Protein AF-K1ZR94-F1 (afdb_monomer_lite)

Sequence (152 aa):
MYFQIIKNIAANRSLQKTDLARLAAVSNATVTKWFKQADRSDFVNIETKSLFGLARGLGVDVSIFLSERRRLQPLQTSFLWDNLFPNMETFVKAVVQKRLPALARLVEVLGLRNASLVAGDV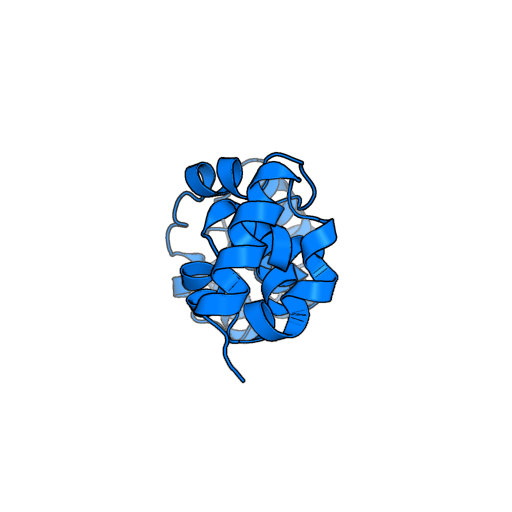IYKKFSDYKKFIKPVRRQQMEVLCQILYQP

Secondary structure (DSSP, 8-state):
-BHHHHHHHHHHTT--HHHHHHHHTS-HHHHHHHHHHHTT-SB----HHHHHHHHHHHTS-GGGGTSPPP--HHHHHHHSTT-SSSSHHHHHHHHHTT-HHHHHHHHHHH-HHHHHHHHTTHHHHTHHHHGGGS-HHHHHHHHHHHHHH---

Foldseek 3Di:
DQCVVVVLLCVVVVHDLVLLCVLLVHDSVVSVVQVVVCVVPSDDDDDPSSLVSNCVSSVHDSVVNVDDDDPCVVVCCLQCVPVPDVDPSSLLVCLQVVPLLSLQSLCQRPNQVVSCVRNNCSNLVCCVPNLVNHDPVSSVVNVVVSCVVDDD

Structure (mmCIF, N/CA/C/O backbone):
data_AF-K1ZR94-F1
#
_entry.id   AF-K1ZR94-F1
#
loop_
_atom_site.group_PDB
_atom_site.id
_atom_site.type_symbol
_atom_site.label_atom_id
_atom_site.label_alt_id
_atom_site.label_comp_id
_atom_site.label_asym_id
_atom_site.label_entity_id
_atom_site.label_seq_id
_atom_site.pdbx_PDB_ins_code
_atom_site.Cartn_x
_atom_site.Cartn_y
_atom_site.Cartn_z
_atom_site.occupancy
_atom_site.B_iso_or_equiv
_atom_site.auth_seq_id
_atom_site.auth_comp_id
_atom_site.auth_asym_id
_atom_site.auth_atom_id
_atom_site.pdbx_PDB_model_num
ATOM 1 N N . MET A 1 1 ? -1.590 -3.694 20.589 1.00 85.56 1 MET A N 1
ATOM 2 C CA . MET A 1 1 ? -2.101 -3.999 19.236 1.00 85.56 1 MET A CA 1
ATOM 3 C C . MET A 1 1 ? -1.437 -3.064 18.231 1.00 85.56 1 MET A C 1
ATOM 5 O O . MET A 1 1 ? -1.302 -1.890 18.562 1.00 85.56 1 MET A O 1
ATOM 9 N N . TYR A 1 2 ? -1.044 -3.544 17.045 1.00 84.75 2 TYR A N 1
ATOM 10 C CA . TYR A 1 2 ? -0.429 -2.712 15.997 1.00 84.75 2 TYR A CA 1
ATOM 11 C C . TYR A 1 2 ? -1.482 -1.843 15.299 1.00 84.75 2 TYR A C 1
ATOM 13 O O . TYR A 1 2 ? -2.243 -2.301 14.441 1.00 84.75 2 TYR A O 1
ATOM 21 N N . PHE A 1 3 ? -1.559 -0.573 15.695 1.00 87.50 3 PHE A N 1
ATOM 22 C CA . PHE A 1 3 ? -2.649 0.321 15.306 1.00 87.50 3 PHE A CA 1
ATOM 23 C C . PHE A 1 3 ? -2.539 0.816 13.863 1.00 87.50 3 PHE A C 1
ATOM 25 O O . PHE A 1 3 ? -3.556 1.141 13.242 1.00 87.50 3 PHE A O 1
ATOM 32 N N . GLN A 1 4 ? -1.339 0.809 13.277 1.00 86.19 4 GLN A N 1
ATOM 33 C CA . GLN A 1 4 ? -1.169 1.189 11.878 1.00 86.19 4 GLN A CA 1
ATOM 34 C C . GLN A 1 4 ? -1.955 0.286 10.913 1.00 86.19 4 GLN A C 1
ATOM 36 O O . GLN A 1 4 ? -2.414 0.759 9.876 1.00 86.19 4 GLN A O 1
ATOM 41 N N . ILE A 1 5 ? -2.203 -0.980 11.263 1.00 87.69 5 ILE A N 1
ATOM 42 C CA . ILE A 1 5 ? -3.036 -1.877 10.446 1.00 87.69 5 ILE A CA 1
ATOM 43 C C . ILE A 1 5 ? -4.467 -1.339 10.341 1.00 87.69 5 ILE A C 1
ATOM 45 O O . ILE A 1 5 ? -5.022 -1.270 9.244 1.00 87.69 5 ILE A O 1
ATOM 49 N N . ILE A 1 6 ? -5.036 -0.870 11.454 1.00 90.06 6 ILE A N 1
ATOM 50 C CA . ILE A 1 6 ? -6.360 -0.239 11.461 1.00 90.06 6 ILE A CA 1
ATOM 51 C C . ILE A 1 6 ? -6.342 1.047 10.637 1.00 90.06 6 ILE A C 1
ATOM 53 O O . ILE A 1 6 ? -7.232 1.239 9.811 1.00 90.06 6 ILE A O 1
ATOM 57 N N . LYS A 1 7 ? -5.320 1.900 10.804 1.00 88.88 7 LYS A N 1
ATOM 58 C CA . LYS A 1 7 ? -5.164 3.129 10.003 1.00 88.88 7 LYS A CA 1
ATOM 59 C C . LYS A 1 7 ? -5.165 2.820 8.501 1.00 88.88 7 LYS A C 1
ATOM 61 O O . LYS A 1 7 ? -5.860 3.488 7.738 1.00 88.88 7 LYS A O 1
ATOM 66 N N . ASN A 1 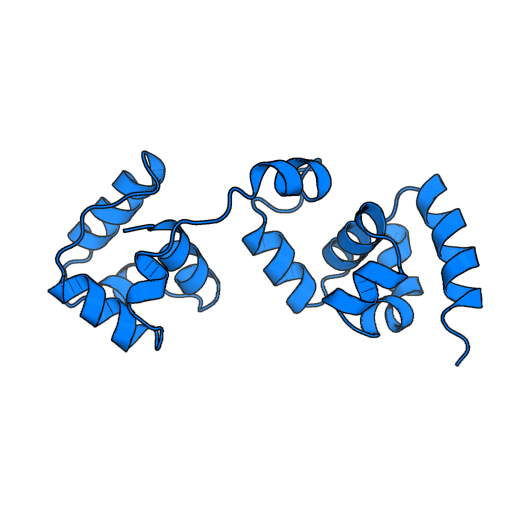8 ? -4.446 1.778 8.089 1.00 86.00 8 ASN A N 1
ATOM 67 C CA . ASN A 1 8 ? -4.345 1.362 6.692 1.00 86.00 8 ASN A CA 1
ATOM 68 C C . ASN A 1 8 ? -5.676 0.828 6.148 1.00 86.00 8 ASN A C 1
ATOM 70 O O . ASN A 1 8 ? -6.101 1.224 5.063 1.00 86.00 8 ASN A O 1
ATOM 74 N N . ILE A 1 9 ? -6.363 -0.038 6.901 1.00 88.50 9 ILE A N 1
ATOM 75 C CA . ILE A 1 9 ? -7.679 -0.559 6.504 1.00 88.50 9 ILE A CA 1
ATOM 76 C C . ILE A 1 9 ? -8.693 0.586 6.407 1.00 88.50 9 ILE A C 1
ATOM 78 O O . ILE A 1 9 ? -9.412 0.680 5.412 1.00 88.50 9 ILE A O 1
ATOM 82 N N . ALA A 1 10 ? -8.709 1.486 7.394 1.00 89.38 10 ALA A N 1
ATOM 83 C CA . ALA A 1 10 ? -9.594 2.642 7.412 1.00 89.38 10 ALA A CA 1
ATOM 84 C C . ALA A 1 10 ? -9.360 3.555 6.201 1.00 89.38 10 ALA A C 1
ATOM 86 O O . ALA A 1 10 ? -10.307 3.880 5.491 1.00 89.38 10 ALA A O 1
ATOM 87 N N . ALA A 1 11 ? -8.104 3.887 5.887 1.00 85.81 11 ALA A N 1
ATOM 88 C CA . ALA A 1 11 ? -7.759 4.695 4.716 1.00 85.81 11 ALA A CA 1
ATOM 89 C C . ALA A 1 11 ? -8.085 4.000 3.380 1.00 85.81 11 ALA A C 1
ATOM 91 O O . ALA A 1 11 ? -8.387 4.658 2.379 1.00 85.81 11 ALA A O 1
ATOM 92 N N . ASN A 1 12 ? -8.019 2.669 3.325 1.00 84.19 12 ASN A N 1
ATOM 93 C CA . ASN A 1 12 ? -8.380 1.904 2.131 1.00 84.19 12 ASN A CA 1
ATOM 94 C C . ASN A 1 12 ? -9.888 1.837 1.906 1.00 84.19 12 ASN A C 1
ATOM 96 O O . ASN A 1 12 ? -10.318 1.861 0.757 1.00 84.19 12 ASN A O 1
ATOM 100 N N . ARG A 1 13 ? -10.670 1.803 2.985 1.00 87.69 13 ARG A N 1
ATOM 101 C CA . ARG A 1 13 ? -12.136 1.727 2.952 1.00 87.69 13 ARG A CA 1
ATOM 102 C C . ARG A 1 13 ? -12.827 3.076 3.170 1.00 87.69 13 ARG A C 1
ATOM 104 O O . ARG A 1 13 ? -14.036 3.106 3.349 1.00 87.69 13 ARG A O 1
ATOM 111 N N . SER A 1 14 ? -12.067 4.173 3.169 1.00 88.56 14 SER A N 1
ATOM 112 C CA . SER A 1 14 ? -12.559 5.535 3.426 1.00 88.56 14 SER A CA 1
ATOM 113 C C . SER A 1 14 ? -13.356 5.666 4.735 1.00 88.56 14 SER A C 1
ATOM 115 O O . SER A 1 14 ? -14.303 6.444 4.810 1.00 88.56 14 SER A O 1
ATOM 117 N N . LEU A 1 15 ? -12.976 4.907 5.768 1.00 92.94 15 LEU A N 1
ATOM 118 C CA . LEU A 1 15 ? -13.642 4.919 7.070 1.00 92.94 15 LEU A CA 1
ATOM 119 C C . LEU A 1 15 ? -13.192 6.121 7.895 1.00 92.94 15 LEU A C 1
ATOM 121 O O . LEU A 1 15 ? -11.994 6.398 8.020 1.00 92.94 15 LEU A O 1
ATOM 125 N N . GLN A 1 16 ? -14.154 6.793 8.517 1.00 94.31 16 GLN A N 1
ATOM 126 C CA . GLN A 1 16 ? -13.892 7.858 9.472 1.00 94.31 16 GLN A CA 1
ATOM 127 C C . GLN A 1 16 ? -13.714 7.304 10.892 1.00 94.31 16 GLN A C 1
ATOM 129 O O . GLN A 1 16 ? -14.051 6.162 11.209 1.00 94.31 16 GLN A O 1
ATOM 134 N N . LYS A 1 17 ? -13.200 8.143 11.800 1.00 94.25 17 LYS A N 1
ATOM 135 C CA . LYS A 1 17 ? -13.069 7.793 13.229 1.00 94.25 17 LYS A CA 1
ATOM 136 C C . LYS A 1 17 ? -14.418 7.432 13.859 1.00 94.25 17 LYS A C 1
ATOM 138 O O . LYS A 1 17 ? -14.456 6.593 14.752 1.00 94.25 17 LYS A O 1
ATOM 143 N N . THR A 1 18 ? -15.496 8.043 13.372 1.00 95.75 18 THR A N 1
ATOM 144 C CA . THR A 1 18 ? -16.877 7.760 13.776 1.00 95.75 18 THR A CA 1
ATOM 145 C C . THR A 1 18 ? -17.313 6.350 13.410 1.00 95.75 18 THR A C 1
ATOM 147 O O . THR A 1 18 ? -17.929 5.672 14.228 1.00 95.75 18 THR A O 1
ATOM 150 N N . ASP A 1 19 ? -16.932 5.868 12.230 1.00 95.88 19 ASP A N 1
ATOM 151 C CA . ASP A 1 19 ? -17.215 4.498 11.808 1.00 95.88 19 ASP A CA 1
ATOM 152 C C . ASP A 1 19 ? -16.449 3.504 12.679 1.00 95.88 19 ASP A C 1
ATOM 154 O O . ASP A 1 19 ? -17.036 2.571 13.220 1.00 95.88 19 ASP A O 1
ATOM 158 N N . LEU A 1 20 ? -15.157 3.754 12.916 1.00 95.50 20 LEU A N 1
ATOM 159 C CA . LEU A 1 20 ? -14.340 2.916 13.798 1.00 95.50 20 LEU A CA 1
ATOM 160 C C . LEU A 1 20 ? -14.890 2.866 15.231 1.00 95.50 20 LEU A C 1
ATOM 162 O O . LEU A 1 20 ? -14.854 1.809 15.857 1.00 95.50 20 LEU A O 1
ATOM 166 N N . ALA A 1 21 ? -15.423 3.981 15.737 1.00 96.44 21 ALA A N 1
ATOM 167 C CA . ALA A 1 21 ? -16.042 4.047 17.058 1.00 96.44 21 ALA A CA 1
ATOM 168 C C . ALA A 1 21 ? -17.300 3.173 17.136 1.00 96.44 21 ALA A C 1
ATOM 170 O O . ALA A 1 21 ? -17.451 2.401 18.084 1.00 96.44 21 ALA A O 1
ATOM 171 N N . ARG A 1 22 ? -18.154 3.224 16.102 1.00 96.62 22 ARG A N 1
ATOM 172 C CA . ARG A 1 22 ? -19.328 2.345 15.984 1.00 96.62 22 ARG A CA 1
ATOM 173 C C . ARG A 1 22 ? -18.922 0.872 15.918 1.00 96.62 22 ARG A C 1
ATOM 175 O O . ARG A 1 22 ? -19.495 0.068 16.642 1.00 96.62 22 ARG A O 1
ATOM 182 N N . LEU A 1 23 ? -17.916 0.525 15.109 1.00 95.81 23 LEU A N 1
ATOM 183 C CA . LEU A 1 23 ? -17.440 -0.859 14.967 1.00 95.81 23 LEU A CA 1
ATOM 184 C C . LEU A 1 23 ? -16.860 -1.421 16.274 1.00 95.81 23 LEU A C 1
ATOM 186 O O . LEU A 1 23 ? -17.125 -2.565 16.631 1.00 95.81 23 LEU A O 1
ATOM 190 N N . ALA A 1 24 ? -16.089 -0.615 17.005 1.00 95.00 24 ALA A N 1
ATOM 191 C CA . ALA A 1 24 ? -15.529 -0.991 18.303 1.00 95.00 24 ALA A CA 1
ATOM 192 C C . ALA A 1 24 ? -16.545 -0.928 19.461 1.00 95.00 24 ALA A C 1
ATOM 194 O O . ALA A 1 24 ? -16.215 -1.371 20.558 1.00 95.00 24 ALA A O 1
ATOM 195 N N . ALA A 1 25 ? -17.744 -0.374 19.242 1.00 95.75 25 ALA A N 1
ATOM 196 C CA . ALA A 1 25 ? -18.714 -0.042 20.287 1.00 95.75 25 ALA A CA 1
ATOM 197 C C . ALA A 1 25 ? -18.120 0.844 21.407 1.00 95.75 25 ALA A C 1
ATOM 199 O O . ALA A 1 25 ? -18.324 0.598 22.595 1.00 95.75 25 ALA A O 1
ATOM 200 N N . VAL A 1 26 ? -17.375 1.885 21.020 1.00 96.38 26 VAL A N 1
ATOM 201 C CA . VAL A 1 26 ? -16.744 2.858 21.932 1.00 96.38 26 VAL A CA 1
ATOM 202 C C . VAL A 1 26 ? -17.059 4.297 21.524 1.00 96.38 26 VAL A C 1
ATOM 204 O O . VAL A 1 26 ? -17.620 4.561 20.464 1.00 96.38 26 VAL A O 1
ATOM 207 N N . SER A 1 27 ? -16.653 5.260 22.353 1.00 96.38 27 SER A N 1
ATOM 208 C CA . SER A 1 27 ? -16.785 6.681 22.027 1.00 96.38 27 SER A CA 1
ATOM 209 C C . SER A 1 27 ? -15.785 7.148 20.951 1.00 96.38 27 SER A C 1
ATOM 211 O O . SER A 1 27 ? -14.661 6.648 20.848 1.00 96.38 27 SER A O 1
ATOM 213 N N . ASN A 1 28 ? -16.141 8.204 20.211 1.00 95.56 28 ASN A N 1
ATOM 214 C CA . ASN A 1 28 ? -15.227 8.892 19.283 1.00 95.56 28 ASN A CA 1
ATOM 215 C C . ASN A 1 28 ? -13.968 9.438 19.973 1.00 95.56 28 ASN A C 1
ATOM 217 O O . ASN A 1 28 ? -12.890 9.494 19.368 1.00 95.56 28 ASN A O 1
ATOM 221 N N . ALA A 1 29 ? -14.095 9.847 21.239 1.00 95.75 29 ALA A N 1
ATOM 222 C CA . ALA A 1 29 ? -12.976 10.323 22.042 1.00 95.75 29 ALA A CA 1
ATOM 223 C C . ALA A 1 29 ? -11.970 9.192 22.304 1.00 95.75 29 ALA A C 1
ATOM 225 O O . ALA A 1 29 ? -10.764 9.401 22.159 1.00 95.75 29 ALA A O 1
ATOM 226 N N . THR A 1 30 ? -12.462 7.981 22.587 1.00 95.56 30 THR A N 1
ATOM 227 C CA . THR A 1 30 ? -11.642 6.775 22.758 1.00 95.56 30 THR A CA 1
ATOM 228 C C . THR A 1 30 ? -10.845 6.470 21.491 1.00 95.56 30 THR A C 1
ATOM 230 O O . THR A 1 30 ? -9.623 6.341 21.552 1.00 95.56 30 THR A O 1
ATOM 233 N N . VAL A 1 31 ? -11.497 6.458 20.323 1.00 95.12 31 VAL A N 1
ATOM 234 C CA . VAL A 1 31 ? -10.800 6.249 19.042 1.00 95.12 31 VAL A CA 1
ATOM 235 C C . VAL A 1 31 ? -9.774 7.350 18.788 1.00 95.12 31 VAL A C 1
ATOM 237 O O . VAL A 1 31 ? -8.642 7.075 18.402 1.00 95.12 31 VAL A O 1
ATOM 240 N N . THR A 1 32 ? -10.117 8.610 19.051 1.00 94.75 32 THR A N 1
ATOM 241 C CA . THR A 1 32 ? -9.174 9.725 18.884 1.00 94.75 32 THR A CA 1
ATOM 242 C C . THR A 1 32 ? -7.950 9.579 19.788 1.00 94.75 32 THR A C 1
ATOM 244 O O . THR A 1 32 ? -6.832 9.852 19.345 1.00 94.75 32 THR A O 1
ATOM 247 N N . LYS A 1 33 ? -8.135 9.104 21.026 1.00 94.81 33 LYS A N 1
ATOM 248 C CA . LYS A 1 33 ? -7.040 8.772 21.944 1.00 94.81 33 LYS A CA 1
ATOM 249 C C . LYS A 1 33 ? -6.155 7.664 21.371 1.00 94.81 33 LYS A C 1
ATOM 251 O O . LYS A 1 33 ? -4.938 7.820 21.395 1.00 94.81 33 LYS A O 1
ATOM 256 N N . TRP A 1 34 ? -6.739 6.607 20.803 1.00 94.62 34 TRP A N 1
ATOM 257 C CA . TRP A 1 34 ? -5.972 5.543 20.146 1.00 94.62 34 TRP A CA 1
ATOM 258 C C . TRP A 1 34 ? -5.125 6.067 18.987 1.00 94.62 34 TRP A C 1
ATOM 260 O O . TRP A 1 34 ? -3.945 5.746 18.918 1.00 94.62 34 TRP A O 1
ATOM 270 N N . PHE A 1 35 ? -5.675 6.932 18.128 1.00 92.50 35 PHE A N 1
ATOM 271 C CA . PHE A 1 35 ? -4.908 7.554 17.039 1.00 92.50 35 PHE A CA 1
ATOM 272 C C . PHE A 1 35 ? -3.738 8.395 17.567 1.00 92.50 35 PHE A C 1
ATOM 274 O O . PHE A 1 35 ? -2.619 8.224 17.098 1.00 92.50 35 PHE A O 1
ATOM 281 N N . LYS A 1 36 ? -3.970 9.234 18.585 1.00 91.38 36 LYS A N 1
ATOM 282 C CA . LYS A 1 36 ? -2.905 10.041 19.207 1.00 91.38 36 LYS A CA 1
ATOM 283 C C . LYS A 1 36 ? -1.816 9.177 19.849 1.00 91.38 36 LYS A C 1
ATOM 285 O O . LYS A 1 36 ? -0.645 9.536 19.804 1.00 91.38 36 LYS A O 1
ATOM 290 N N . GLN A 1 37 ? -2.190 8.054 20.463 1.00 92.31 37 GLN A N 1
ATOM 291 C CA . GLN A 1 37 ? -1.228 7.099 21.012 1.00 92.31 37 GLN A CA 1
ATOM 292 C C . GLN A 1 37 ? -0.442 6.407 19.893 1.00 92.31 37 GLN A C 1
ATOM 294 O O . GLN A 1 37 ? 0.777 6.312 19.992 1.00 92.31 37 GLN A O 1
ATOM 299 N N . ALA A 1 38 ? -1.126 6.017 18.813 1.00 88.69 38 ALA A N 1
ATOM 300 C CA . ALA A 1 38 ? -0.537 5.401 17.628 1.00 88.69 38 ALA A CA 1
ATOM 301 C C . ALA A 1 38 ? 0.489 6.297 16.921 1.00 88.69 38 ALA A C 1
ATOM 303 O O . ALA A 1 38 ? 1.393 5.795 16.263 1.00 88.69 38 ALA A O 1
ATOM 304 N N . ASP A 1 39 ? 0.338 7.620 17.020 1.00 86.06 39 ASP A N 1
ATOM 305 C CA . ASP A 1 39 ? 1.299 8.579 16.462 1.00 86.06 39 ASP A CA 1
ATOM 306 C C . ASP A 1 39 ? 2.606 8.633 17.275 1.00 86.06 39 ASP A C 1
ATOM 308 O O . ASP A 1 39 ? 3.636 9.051 16.755 1.00 86.06 39 ASP A O 1
ATOM 312 N N . ARG A 1 40 ? 2.582 8.193 18.542 1.00 85.69 40 ARG A N 1
ATOM 313 C CA . ARG A 1 40 ? 3.760 8.131 19.428 1.00 85.69 40 ARG A CA 1
ATOM 314 C C . ARG A 1 40 ? 4.403 6.746 19.461 1.00 85.69 40 ARG A C 1
ATOM 316 O O . ARG A 1 40 ? 5.613 6.633 19.607 1.00 85.69 40 ARG A O 1
ATOM 323 N N . SER A 1 41 ? 3.591 5.699 19.380 1.00 83.44 41 SER A N 1
ATOM 324 C CA . SER A 1 41 ? 4.013 4.300 19.380 1.00 83.44 41 SER A CA 1
ATOM 325 C C . SER A 1 41 ? 3.010 3.487 18.577 1.00 83.44 41 SER A C 1
ATOM 327 O O . SER A 1 41 ? 1.812 3.608 18.813 1.00 83.44 41 SER A O 1
ATOM 329 N N . ASP A 1 42 ? 3.471 2.622 17.671 1.00 79.56 42 ASP A N 1
ATOM 330 C CA . ASP A 1 42 ? 2.573 1.780 16.859 1.00 79.56 42 ASP A CA 1
ATOM 331 C C . ASP A 1 42 ? 1.748 0.803 17.726 1.00 79.56 42 ASP A C 1
ATOM 333 O O . ASP A 1 42 ? 0.697 0.310 17.311 1.00 79.56 42 ASP A O 1
ATOM 337 N N . PHE A 1 43 ? 2.180 0.553 18.967 1.00 85.00 43 PHE A N 1
ATOM 338 C CA . PHE A 1 43 ? 1.451 -0.290 19.901 1.00 85.00 43 PHE A CA 1
ATOM 339 C C . PHE A 1 43 ? 0.477 0.522 20.764 1.00 85.00 43 PHE A C 1
ATOM 341 O O . PHE A 1 43 ? 0.864 1.275 21.660 1.00 85.00 43 PHE A O 1
ATOM 348 N N . VAL A 1 44 ? -0.818 0.301 20.537 1.00 91.19 44 VAL A N 1
ATOM 349 C CA . VAL A 1 44 ? -1.902 0.887 21.336 1.00 91.19 44 VAL A CA 1
ATOM 350 C C . VAL A 1 44 ? -2.519 -0.183 22.230 1.00 91.19 44 VAL A C 1
ATOM 352 O O . VAL A 1 44 ? -2.739 -1.320 21.795 1.00 91.19 44 VAL A O 1
ATOM 355 N N . ASN A 1 45 ? -2.796 0.188 23.482 1.00 90.31 45 ASN A N 1
ATOM 356 C CA . ASN A 1 45 ? -3.545 -0.655 24.406 1.00 90.31 45 ASN A CA 1
ATOM 357 C C . ASN A 1 45 ? -5.050 -0.471 24.153 1.00 90.31 45 ASN A C 1
ATOM 359 O O . ASN A 1 45 ? -5.568 0.644 24.245 1.00 90.31 45 ASN A O 1
ATOM 363 N N . ILE A 1 46 ? -5.727 -1.556 23.787 1.00 92.56 46 ILE A N 1
ATOM 364 C CA . ILE A 1 46 ? -7.148 -1.590 23.435 1.00 92.56 46 ILE A CA 1
ATOM 365 C C . ILE A 1 46 ? -7.764 -2.788 24.144 1.00 92.56 46 ILE A C 1
ATOM 367 O O . ILE A 1 46 ? -7.181 -3.870 24.149 1.00 92.56 46 ILE A O 1
ATOM 371 N N . GLU A 1 47 ? -8.950 -2.597 24.716 1.00 93.88 47 GLU A N 1
ATOM 372 C CA . GLU A 1 47 ? -9.696 -3.681 25.347 1.00 93.88 47 GLU A CA 1
ATOM 373 C C . GLU A 1 47 ? -10.032 -4.787 24.344 1.00 93.88 47 GLU A C 1
ATOM 375 O O . GLU A 1 47 ? -10.481 -4.525 23.224 1.00 93.88 47 GLU A O 1
ATOM 380 N N . THR A 1 48 ? -9.910 -6.038 24.781 1.00 93.88 48 THR A N 1
ATOM 381 C CA . THR A 1 48 ? -10.182 -7.227 23.964 1.00 93.88 48 THR A CA 1
ATOM 382 C C . THR A 1 48 ? -11.566 -7.183 23.307 1.00 93.88 48 THR A C 1
ATOM 384 O O . THR A 1 48 ? -11.702 -7.497 22.127 1.00 93.88 48 THR A O 1
ATOM 387 N N . LYS A 1 49 ? -12.596 -6.708 24.022 1.00 95.69 49 LYS A N 1
ATOM 388 C CA . LYS A 1 49 ? -13.957 -6.547 23.479 1.00 95.69 49 LYS A CA 1
ATOM 389 C C . LYS A 1 49 ? -14.000 -5.586 22.284 1.00 95.69 49 LYS A C 1
ATOM 391 O O . LYS A 1 49 ? -14.609 -5.906 21.265 1.00 95.69 49 LYS A O 1
ATOM 396 N N . SER A 1 50 ? -13.330 -4.437 22.395 1.00 95.25 50 SER A N 1
ATOM 397 C CA . SER A 1 50 ? -13.241 -3.446 21.314 1.00 95.25 50 SER A CA 1
ATOM 398 C C . SER A 1 50 ? -12.482 -4.005 20.111 1.00 95.25 50 SER A C 1
ATOM 400 O O . SER A 1 50 ? -12.867 -3.772 18.966 1.00 95.25 50 SER A O 1
ATOM 402 N N . LEU A 1 51 ? -11.427 -4.783 20.369 1.00 94.31 51 LEU A N 1
ATOM 403 C CA . LEU A 1 51 ? -10.630 -5.439 19.337 1.00 94.31 51 LEU A CA 1
ATOM 404 C C . LEU A 1 51 ? -11.456 -6.444 18.521 1.00 94.31 51 LEU A C 1
ATOM 406 O O . LEU A 1 51 ? -11.421 -6.408 17.292 1.00 94.31 51 LEU A O 1
ATOM 410 N N . PHE A 1 52 ? -12.242 -7.295 19.188 1.00 95.44 52 PHE A N 1
ATOM 411 C CA . PHE A 1 52 ? -13.168 -8.210 18.514 1.00 95.44 52 PHE A CA 1
ATOM 412 C C . PHE A 1 52 ? -14.255 -7.465 17.731 1.00 95.44 52 PHE A C 1
ATOM 414 O O . PHE A 1 52 ? -14.597 -7.881 16.623 1.00 95.44 52 PHE A O 1
ATOM 421 N N . GLY A 1 53 ? -14.768 -6.353 18.271 1.00 95.50 53 GLY A N 1
ATOM 422 C CA . GLY A 1 53 ? -15.706 -5.477 17.563 1.00 95.50 53 GLY A CA 1
ATOM 423 C C . GLY A 1 53 ? -15.118 -4.948 16.253 1.00 95.50 53 GLY A C 1
ATOM 424 O O . GLY A 1 53 ? -15.725 -5.093 15.192 1.00 95.50 53 GLY A O 1
ATOM 425 N N . LEU A 1 54 ? -13.884 -4.436 16.301 1.00 95.12 54 LEU A N 1
ATOM 426 C CA . LEU A 1 54 ? -13.152 -3.975 15.119 1.00 95.12 54 LEU A CA 1
ATOM 427 C C . LEU A 1 54 ? -12.884 -5.103 14.124 1.00 95.12 54 LEU A C 1
ATOM 429 O O . LEU A 1 54 ? -13.112 -4.909 12.936 1.00 95.12 54 LEU A O 1
ATOM 433 N N . ALA A 1 55 ? -12.436 -6.273 14.586 1.00 95.06 55 ALA A N 1
ATOM 434 C CA . ALA A 1 55 ? -12.162 -7.429 13.729 1.00 95.06 55 ALA A CA 1
ATOM 435 C C . ALA A 1 55 ? -13.408 -7.836 12.936 1.00 95.06 55 ALA A C 1
ATOM 437 O O . ALA A 1 55 ? -13.391 -7.875 11.704 1.00 95.06 55 ALA A O 1
ATOM 438 N N . ARG A 1 56 ? -14.526 -8.022 13.646 1.00 95.31 56 ARG A N 1
ATOM 439 C CA . ARG A 1 56 ? -15.820 -8.360 13.051 1.00 95.31 56 ARG A CA 1
ATOM 440 C C . ARG A 1 56 ? -16.299 -7.270 12.096 1.00 95.31 56 ARG A C 1
ATOM 442 O O . ARG A 1 56 ? -16.672 -7.570 10.969 1.00 95.31 56 ARG A O 1
ATOM 449 N N . GLY A 1 57 ? -16.250 -6.012 12.529 1.00 93.44 57 GLY A N 1
ATOM 450 C CA . GLY A 1 57 ? -16.685 -4.861 11.742 1.00 93.44 57 GLY A CA 1
ATOM 451 C C . GLY A 1 57 ? -15.871 -4.636 10.469 1.00 93.44 57 GLY A C 1
ATOM 452 O O . GLY A 1 57 ? -16.396 -4.203 9.446 1.00 93.44 57 GLY A O 1
ATOM 453 N N . LEU A 1 58 ? -14.580 -4.954 10.518 1.00 93.25 58 LEU A N 1
ATOM 454 C CA . LEU A 1 58 ? -13.676 -4.859 9.382 1.00 93.25 58 LEU A CA 1
ATOM 455 C C . LEU A 1 58 ? -13.621 -6.164 8.571 1.00 93.25 58 LEU A C 1
ATOM 457 O O . LEU A 1 58 ? -12.991 -6.175 7.514 1.00 93.25 58 LEU A O 1
ATOM 461 N N . GLY A 1 59 ? -14.291 -7.238 8.992 1.00 94.00 59 GLY A N 1
ATOM 462 C CA . GLY A 1 59 ? -14.252 -8.527 8.299 1.00 94.00 59 GLY A CA 1
ATOM 463 C C . GLY A 1 59 ? -12.830 -9.075 8.167 1.00 94.00 59 GLY A C 1
ATOM 464 O O . GLY A 1 59 ? -12.445 -9.544 7.100 1.00 94.00 59 GLY A O 1
ATOM 465 N N . VAL A 1 60 ? -12.024 -8.929 9.218 1.00 93.38 60 VAL A N 1
ATOM 466 C CA . VAL A 1 60 ? -10.648 -9.435 9.286 1.00 93.38 60 VAL A CA 1
ATOM 467 C C . VAL A 1 60 ? -10.472 -10.263 10.547 1.00 93.38 60 VAL A C 1
ATOM 469 O O . VAL A 1 60 ? -11.143 -10.023 11.550 1.00 93.38 60 VAL A O 1
ATOM 472 N N . ASP A 1 61 ? -9.558 -11.226 10.506 1.00 94.56 61 ASP A N 1
ATOM 473 C CA . ASP A 1 61 ? -9.231 -12.009 11.691 1.00 94.56 61 ASP A CA 1
ATOM 474 C C . ASP A 1 61 ? -8.551 -11.147 12.765 1.00 94.56 61 ASP A C 1
ATOM 476 O O . ASP A 1 61 ? -7.769 -10.242 12.466 1.00 94.56 61 ASP A O 1
ATOM 480 N N . VAL A 1 62 ? -8.838 -11.433 14.035 1.00 93.19 62 VAL A N 1
ATOM 481 C CA . VAL A 1 62 ? -8.313 -10.651 15.162 1.00 93.19 62 VAL A CA 1
ATOM 482 C C . VAL A 1 62 ? -6.786 -10.739 15.273 1.00 93.19 62 VAL A C 1
ATOM 484 O O . VAL A 1 62 ? -6.140 -9.765 15.670 1.00 93.19 62 VAL A O 1
ATOM 487 N N . SER A 1 63 ? -6.191 -11.869 14.871 1.00 92.38 63 SER A N 1
ATOM 488 C CA . SER A 1 63 ? -4.741 -12.089 14.914 1.00 92.38 63 SER A CA 1
ATOM 489 C C . SER A 1 63 ? -3.974 -11.123 14.013 1.00 92.38 63 SER A C 1
ATOM 491 O O . SER A 1 63 ? -2.824 -10.791 14.310 1.00 92.38 63 SER A O 1
ATOM 493 N N . ILE A 1 64 ? -4.614 -10.583 12.969 1.00 89.62 64 ILE A N 1
ATOM 494 C CA . ILE A 1 64 ? -4.004 -9.589 12.082 1.00 89.62 64 ILE A CA 1
ATOM 495 C C . ILE A 1 64 ? -3.568 -8.357 12.879 1.00 89.62 64 ILE A C 1
ATOM 497 O O . ILE A 1 64 ? -2.496 -7.820 12.628 1.00 89.62 64 ILE A O 1
ATOM 501 N N . PHE A 1 65 ? -4.337 -7.932 13.883 1.00 88.56 65 PHE A N 1
ATOM 502 C CA . PHE A 1 65 ? -3.985 -6.766 14.696 1.00 88.56 65 PHE A CA 1
ATOM 503 C C . PHE A 1 65 ? -2.902 -7.038 15.753 1.00 88.56 65 PHE A C 1
ATOM 505 O O . PHE A 1 65 ? -2.341 -6.102 16.337 1.00 88.56 65 PHE A O 1
ATOM 512 N N . LEU A 1 66 ? -2.636 -8.314 16.031 1.00 88.56 66 LEU A N 1
ATOM 513 C CA . LEU A 1 66 ? -1.623 -8.771 16.984 1.00 88.56 66 LEU A CA 1
ATOM 514 C C . LEU A 1 66 ? -0.308 -9.148 16.295 1.00 88.56 66 LEU A C 1
ATOM 516 O O . LEU A 1 66 ? 0.728 -9.199 16.949 1.00 88.56 66 LEU A O 1
ATOM 520 N N . SER A 1 67 ? -0.352 -9.375 14.985 1.00 85.56 67 SER A N 1
ATOM 521 C CA . SER A 1 67 ? 0.799 -9.766 14.183 1.00 85.56 67 SER A CA 1
ATOM 522 C C . SER A 1 67 ? 1.827 -8.642 14.113 1.00 85.56 67 SER A C 1
ATOM 524 O O . SER A 1 67 ? 1.497 -7.508 13.755 1.00 85.56 67 SER A O 1
ATOM 526 N N . GLU A 1 68 ? 3.085 -8.970 14.415 1.00 79.50 68 GLU A N 1
ATOM 527 C CA . GLU A 1 68 ? 4.182 -8.023 14.261 1.00 79.50 68 GLU A CA 1
ATOM 528 C C . GLU A 1 68 ? 4.295 -7.581 12.803 1.00 79.50 68 GLU A C 1
ATOM 530 O O . GLU A 1 68 ? 4.340 -8.381 11.862 1.00 79.50 68 GLU A O 1
ATOM 535 N N . ARG A 1 69 ? 4.337 -6.264 12.605 1.00 76.88 69 ARG A N 1
ATOM 536 C CA . ARG A 1 69 ? 4.538 -5.710 11.275 1.00 76.88 69 ARG A CA 1
ATOM 537 C C . ARG A 1 69 ? 5.982 -5.932 10.867 1.00 76.88 69 ARG A C 1
ATOM 539 O O . ARG A 1 69 ? 6.906 -5.474 11.538 1.00 76.88 69 ARG A O 1
ATOM 546 N N . ARG A 1 70 ? 6.177 -6.548 9.699 1.00 79.81 70 ARG A N 1
ATOM 547 C CA . ARG A 1 70 ? 7.489 -6.551 9.047 1.00 79.81 70 ARG A CA 1
ATOM 548 C C . ARG A 1 70 ? 7.995 -5.116 8.942 1.00 79.81 70 ARG A C 1
ATOM 550 O O . ARG A 1 70 ? 7.272 -4.229 8.484 1.00 79.81 70 ARG A O 1
ATOM 557 N N . ARG A 1 71 ? 9.247 -4.897 9.337 1.00 78.50 71 ARG A N 1
ATOM 558 C CA . ARG A 1 71 ? 9.898 -3.595 9.187 1.00 78.50 71 ARG A CA 1
ATOM 559 C C . ARG A 1 71 ? 10.054 -3.297 7.700 1.00 78.50 71 ARG A C 1
ATOM 561 O O . ARG A 1 71 ? 10.822 -3.951 7.004 1.00 78.50 71 ARG A O 1
ATOM 568 N N . LEU A 1 72 ? 9.306 -2.307 7.218 1.00 82.06 72 LEU A N 1
ATOM 569 C CA . LEU A 1 72 ? 9.326 -1.894 5.812 1.00 82.06 72 LEU A CA 1
ATOM 570 C C . LEU A 1 72 ? 10.403 -0.841 5.514 1.00 82.06 72 LEU A C 1
ATOM 572 O O . LEU A 1 72 ? 10.541 -0.450 4.361 1.00 82.06 72 LEU A O 1
ATOM 576 N N . GLN A 1 73 ? 11.165 -0.393 6.518 1.00 81.50 73 GLN A N 1
ATOM 577 C CA . GLN A 1 73 ? 12.199 0.643 6.378 1.00 81.50 73 GLN A CA 1
ATOM 578 C C . GLN A 1 73 ? 13.161 0.407 5.201 1.00 81.50 73 GLN A C 1
ATOM 580 O O . GLN A 1 73 ? 13.360 1.346 4.433 1.00 81.50 73 GLN A O 1
ATOM 585 N N . PRO A 1 74 ? 13.686 -0.815 4.959 1.00 83.88 74 PRO A N 1
ATOM 586 C CA . PRO A 1 74 ? 14.557 -1.042 3.805 1.00 83.88 74 PRO A CA 1
ATOM 587 C C . PRO A 1 74 ? 13.863 -0.759 2.465 1.00 83.88 74 PRO A C 1
ATOM 589 O O . PRO A 1 74 ? 14.473 -0.232 1.541 1.00 83.88 74 PRO A O 1
ATOM 592 N N . LEU A 1 75 ? 12.567 -1.070 2.369 1.00 85.88 75 LEU A N 1
ATOM 593 C CA . LEU A 1 75 ? 11.771 -0.839 1.164 1.00 85.88 75 LEU A CA 1
ATOM 594 C C . LEU A 1 75 ? 11.380 0.635 1.020 1.00 85.88 75 LEU A C 1
ATOM 596 O O . LEU A 1 75 ? 11.320 1.143 -0.097 1.00 85.88 75 LEU A O 1
ATOM 600 N N . GLN A 1 76 ? 11.142 1.334 2.132 1.00 88.62 76 GLN A N 1
ATOM 601 C CA . GLN A 1 76 ? 10.794 2.755 2.120 1.00 88.62 76 GLN A CA 1
ATOM 602 C C . GLN A 1 76 ? 11.872 3.583 1.421 1.00 88.62 76 GLN A C 1
ATOM 604 O O . GLN A 1 76 ? 11.537 4.394 0.563 1.00 88.62 76 GLN A O 1
ATOM 609 N N . THR A 1 77 ? 13.150 3.321 1.703 1.00 87.00 77 THR A N 1
ATOM 610 C CA . THR A 1 77 ? 14.262 4.026 1.052 1.00 87.00 77 THR A CA 1
ATOM 611 C C . THR A 1 77 ? 14.236 3.855 -0.465 1.00 87.00 77 THR A C 1
ATOM 613 O O . THR A 1 77 ? 14.398 4.825 -1.197 1.00 87.00 77 THR A O 1
ATOM 616 N N . SER A 1 78 ? 13.993 2.642 -0.964 1.00 89.88 78 SER A N 1
ATOM 617 C CA . SER A 1 78 ? 13.987 2.389 -2.409 1.00 89.88 78 SER A CA 1
ATOM 618 C C . SER A 1 78 ? 12.740 2.937 -3.105 1.00 89.88 78 SER A C 1
ATOM 620 O O . SER A 1 78 ? 12.837 3.473 -4.207 1.00 89.88 78 SER A O 1
ATOM 622 N N . PHE A 1 79 ? 11.563 2.809 -2.490 1.00 93.50 79 PHE A N 1
ATOM 623 C CA . PHE A 1 79 ? 10.292 3.133 -3.143 1.00 93.50 79 PHE A CA 1
ATOM 624 C C . PHE A 1 79 ? 9.798 4.560 -2.892 1.00 93.50 79 PHE A C 1
ATOM 626 O O . PHE A 1 79 ? 9.057 5.080 -3.726 1.00 93.50 79 PHE A O 1
ATOM 633 N N . LEU A 1 80 ? 10.209 5.208 -1.799 1.00 93.69 80 LEU A N 1
ATOM 634 C CA . LEU A 1 80 ? 9.656 6.488 -1.333 1.00 93.69 80 LEU A CA 1
ATOM 635 C C . LEU A 1 80 ? 10.691 7.628 -1.282 1.00 93.69 80 LEU A C 1
ATOM 637 O O . LEU A 1 80 ? 10.429 8.647 -0.654 1.00 93.69 80 LEU A O 1
ATOM 641 N N . TRP A 1 81 ? 11.854 7.482 -1.930 1.00 88.25 81 TRP A N 1
ATOM 642 C CA . TRP A 1 81 ? 12.968 8.446 -1.844 1.00 88.25 81 TRP A CA 1
ATOM 643 C C . TRP A 1 81 ? 12.621 9.890 -2.248 1.00 88.25 81 TRP A C 1
ATOM 645 O O . TRP A 1 81 ? 13.282 10.823 -1.805 1.00 88.25 81 TRP A O 1
ATOM 655 N N . ASP A 1 82 ? 11.606 10.085 -3.087 1.00 88.50 82 ASP A N 1
ATOM 656 C CA . ASP A 1 82 ? 11.144 11.393 -3.566 1.00 88.50 82 ASP A CA 1
ATOM 657 C C . ASP A 1 82 ? 9.890 11.901 -2.839 1.00 88.50 82 ASP A C 1
ATOM 659 O O . ASP A 1 82 ? 9.313 12.906 -3.247 1.00 88.50 82 ASP A O 1
ATOM 663 N N . ASN A 1 83 ? 9.435 11.198 -1.795 1.00 87.56 83 ASN A N 1
ATOM 664 C CA . ASN A 1 83 ? 8.214 11.500 -1.042 1.00 87.56 83 ASN A CA 1
ATOM 665 C C . ASN A 1 83 ? 6.936 11.615 -1.897 1.00 87.56 83 ASN A C 1
ATOM 667 O O . ASN A 1 83 ? 5.925 12.137 -1.425 1.00 87.56 83 ASN A O 1
ATOM 671 N N . LEU A 1 84 ? 6.928 11.085 -3.128 1.00 90.88 84 LEU A N 1
ATOM 672 C CA . LEU A 1 84 ? 5.736 11.073 -3.985 1.00 90.88 84 LEU A CA 1
ATOM 673 C C . LEU A 1 84 ? 4.578 10.298 -3.337 1.00 90.88 84 LEU A C 1
ATOM 675 O O . LEU A 1 84 ? 3.402 10.583 -3.571 1.00 90.88 84 LEU A O 1
ATOM 679 N N . PHE A 1 85 ? 4.922 9.318 -2.502 1.00 91.38 85 PHE A N 1
ATOM 680 C CA . PHE A 1 85 ? 3.990 8.583 -1.664 1.00 91.38 85 PHE A CA 1
ATOM 681 C C . PHE A 1 85 ? 4.424 8.722 -0.197 1.00 91.38 85 PHE A C 1
ATOM 683 O O . PHE A 1 85 ? 5.582 8.440 0.107 1.00 91.38 85 PHE A O 1
ATOM 690 N N . PRO A 1 86 ? 3.519 9.093 0.730 1.00 86.19 86 PRO A N 1
ATOM 691 C CA . PRO A 1 86 ? 3.875 9.315 2.137 1.00 86.19 86 PRO A CA 1
ATOM 692 C C . PRO A 1 86 ? 4.360 8.066 2.884 1.00 86.19 86 PRO A C 1
ATOM 694 O O . PRO A 1 86 ? 5.028 8.167 3.907 1.00 86.19 86 PRO A O 1
ATOM 697 N N . ASN A 1 87 ? 3.952 6.879 2.432 1.00 87.19 87 ASN A N 1
ATOM 698 C CA . ASN A 1 87 ? 4.298 5.592 3.032 1.00 87.19 87 ASN A CA 1
ATOM 699 C C . ASN A 1 87 ? 4.110 4.453 2.017 1.00 87.19 87 ASN A C 1
ATOM 701 O O . ASN A 1 87 ? 3.549 4.642 0.930 1.00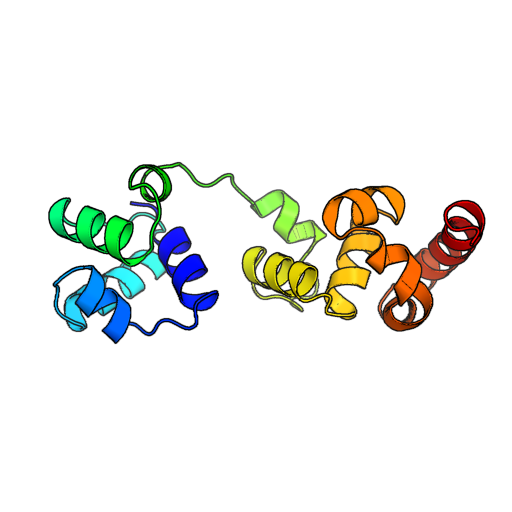 87.19 87 ASN A O 1
ATOM 705 N N . MET A 1 88 ? 4.571 3.253 2.385 1.00 89.81 88 MET A N 1
ATOM 706 C CA . MET A 1 88 ? 4.535 2.077 1.511 1.00 89.81 88 MET A CA 1
ATOM 707 C C . MET A 1 88 ? 3.111 1.662 1.167 1.00 89.81 88 MET A C 1
ATOM 709 O O . MET A 1 88 ? 2.853 1.203 0.064 1.00 89.81 88 MET A O 1
ATOM 713 N N . GLU A 1 89 ? 2.169 1.834 2.082 1.00 87.19 89 GLU A N 1
ATOM 714 C CA . GLU A 1 89 ? 0.780 1.439 1.888 1.00 87.19 89 GLU A CA 1
ATOM 715 C C . GLU A 1 89 ? 0.087 2.334 0.871 1.00 87.19 89 GLU A C 1
ATOM 717 O O . GLU A 1 89 ? -0.647 1.843 0.015 1.00 87.19 89 GLU A O 1
ATOM 722 N N . THR A 1 90 ? 0.384 3.633 0.899 1.00 88.38 90 THR A N 1
ATOM 723 C CA . THR A 1 90 ? -0.095 4.576 -0.113 1.00 88.38 90 THR A CA 1
ATOM 724 C C . THR A 1 90 ? 0.510 4.260 -1.478 1.00 88.38 90 THR A C 1
ATOM 726 O O . THR A 1 90 ? -0.204 4.293 -2.482 1.00 88.38 90 THR A O 1
ATOM 729 N N . PHE A 1 91 ? 1.794 3.890 -1.523 1.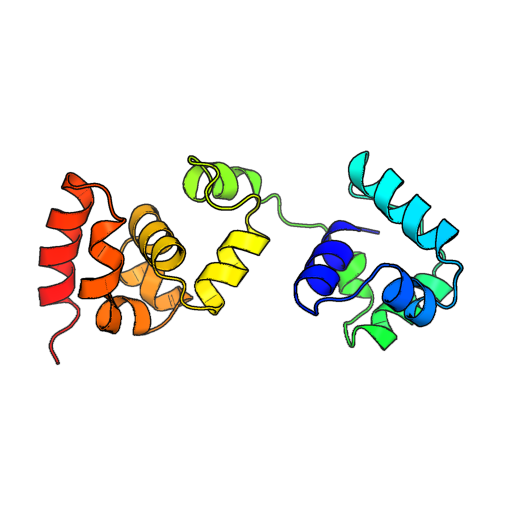00 93.81 91 PHE A N 1
ATOM 730 C CA . PHE A 1 91 ? 2.446 3.431 -2.750 1.00 93.81 91 PHE A CA 1
ATOM 731 C C . PHE A 1 91 ? 1.799 2.150 -3.300 1.00 93.81 91 PHE A C 1
ATOM 733 O O . PHE A 1 91 ? 1.372 2.127 -4.452 1.00 93.81 91 PHE A O 1
ATOM 740 N N . VAL A 1 92 ? 1.637 1.112 -2.476 1.00 92.19 92 VAL A N 1
ATOM 741 C CA . VAL A 1 92 ? 0.992 -0.153 -2.870 1.00 92.19 92 VAL A CA 1
ATOM 742 C C . VAL A 1 92 ? -0.441 0.091 -3.343 1.00 92.19 92 VAL A C 1
ATOM 744 O O . VAL A 1 92 ? -0.835 -0.415 -4.393 1.00 92.19 92 VAL A O 1
ATOM 747 N N . LYS A 1 93 ? -1.212 0.931 -2.641 1.00 90.44 93 LYS A N 1
ATOM 748 C CA . LYS A 1 93 ? -2.558 1.333 -3.074 1.00 90.44 93 LYS A CA 1
ATOM 749 C C . LYS A 1 93 ? -2.525 1.979 -4.460 1.00 90.44 93 LYS A C 1
ATOM 751 O O . LYS A 1 93 ? -3.359 1.662 -5.305 1.00 90.44 93 LYS A O 1
ATOM 756 N N . ALA A 1 94 ? -1.563 2.863 -4.714 1.00 94.25 94 ALA A N 1
ATOM 757 C CA . ALA A 1 94 ? -1.401 3.516 -6.008 1.00 94.25 94 ALA A CA 1
ATOM 758 C C . ALA A 1 94 ? -1.011 2.534 -7.130 1.00 94.25 94 ALA A C 1
ATOM 760 O O . ALA A 1 94 ? -1.503 2.683 -8.250 1.00 94.25 94 ALA A O 1
ATOM 761 N N . VAL A 1 95 ? -0.194 1.515 -6.830 1.00 96.06 95 VAL A N 1
ATOM 762 C CA . VAL A 1 95 ? 0.136 0.418 -7.758 1.00 96.06 95 VAL A CA 1
ATOM 763 C C . VAL A 1 95 ? -1.115 -0.392 -8.104 1.00 96.06 95 VAL A C 1
ATOM 765 O O . VAL A 1 95 ? -1.408 -0.572 -9.284 1.00 96.06 95 VAL A O 1
ATOM 768 N N . VAL A 1 96 ? -1.900 -0.806 -7.102 1.00 93.69 96 VAL A N 1
ATOM 769 C CA . VAL A 1 96 ? -3.164 -1.543 -7.307 1.00 93.69 96 VAL A CA 1
ATOM 770 C C . VAL A 1 96 ? -4.152 -0.726 -8.145 1.00 93.69 96 VAL A C 1
ATOM 772 O O . VAL A 1 96 ? -4.810 -1.254 -9.038 1.00 93.69 96 VAL A O 1
ATOM 775 N N . GLN A 1 97 ? -4.205 0.588 -7.919 1.00 94.38 97 GLN A N 1
ATOM 776 C CA . GLN A 1 97 ? -5.014 1.526 -8.705 1.00 94.38 97 GLN A CA 1
ATOM 777 C C . GLN A 1 97 ? -4.422 1.858 -10.085 1.00 94.38 97 GLN A C 1
ATOM 779 O O . GLN A 1 97 ? -4.992 2.674 -10.808 1.00 94.38 97 GLN A O 1
ATOM 784 N N . LYS A 1 98 ? -3.292 1.250 -10.468 1.00 96.38 98 LYS A N 1
ATOM 785 C CA . LYS A 1 98 ? -2.632 1.428 -11.770 1.00 96.38 98 LYS A CA 1
ATOM 786 C C . LYS A 1 98 ? -2.290 2.893 -12.068 1.00 96.38 98 LYS A C 1
ATOM 788 O O . LYS A 1 98 ? -2.336 3.325 -13.223 1.00 96.38 98 LYS A O 1
ATOM 793 N N . ARG A 1 99 ? -1.949 3.674 -11.034 1.00 96.81 99 ARG A N 1
ATOM 794 C CA . ARG A 1 99 ? -1.519 5.070 -11.204 1.00 96.81 99 ARG A CA 1
ATOM 795 C C . ARG A 1 99 ? -0.161 5.093 -11.904 1.00 96.81 99 ARG A C 1
ATOM 797 O O . ARG A 1 99 ? 0.785 4.477 -11.418 1.00 96.81 99 ARG A O 1
ATOM 804 N N . LEU A 1 100 ? -0.049 5.838 -13.005 1.00 97.62 100 LEU A N 1
ATOM 805 C CA . LEU A 1 100 ? 1.156 5.852 -13.850 1.00 97.62 100 LEU A CA 1
ATOM 806 C C . LEU A 1 100 ? 2.458 6.138 -13.074 1.00 97.62 100 LEU A C 1
ATOM 808 O O . LEU A 1 100 ? 3.412 5.383 -13.257 1.00 97.62 100 LEU A O 1
ATOM 812 N N . PRO A 1 101 ? 2.522 7.124 -12.152 1.00 96.62 101 PRO A N 1
ATOM 813 C CA . PRO A 1 101 ? 3.750 7.371 -11.394 1.00 96.62 101 PRO A CA 1
ATOM 814 C C . PRO A 1 101 ? 4.141 6.206 -10.471 1.00 96.62 101 PRO A C 1
ATOM 816 O O . PRO A 1 101 ? 5.323 5.933 -10.280 1.00 96.62 101 PRO A O 1
ATOM 819 N N . ALA A 1 102 ? 3.158 5.475 -9.931 1.00 97.31 102 ALA A N 1
ATOM 820 C CA . ALA A 1 102 ? 3.414 4.315 -9.080 1.00 97.31 102 ALA A CA 1
ATOM 821 C C . ALA A 1 102 ? 3.946 3.126 -9.891 1.00 97.31 102 ALA A C 1
ATOM 823 O O . ALA A 1 102 ? 4.893 2.471 -9.464 1.00 97.31 102 ALA A O 1
ATOM 824 N N . LEU A 1 103 ? 3.382 2.881 -11.081 1.00 97.75 103 LEU A N 1
ATOM 825 C CA . LEU A 1 103 ? 3.881 1.851 -12.000 1.00 97.75 103 LEU A CA 1
ATOM 826 C C . LEU A 1 103 ? 5.314 2.160 -12.454 1.00 97.75 103 LEU A C 1
ATOM 828 O O . LEU A 1 103 ? 6.169 1.279 -12.424 1.00 97.75 103 LEU A O 1
ATOM 832 N N . ALA A 1 104 ? 5.601 3.421 -12.790 1.00 96.94 104 ALA A N 1
ATOM 833 C CA . ALA A 1 104 ? 6.949 3.859 -13.139 1.00 96.94 104 ALA A CA 1
ATOM 834 C C . ALA A 1 104 ? 7.948 3.629 -11.996 1.00 96.94 104 ALA A C 1
ATOM 836 O O . ALA A 1 104 ? 9.008 3.051 -12.227 1.00 96.94 104 ALA A O 1
ATOM 837 N N . ARG A 1 105 ? 7.592 4.005 -10.759 1.00 96.25 105 ARG A N 1
ATOM 838 C CA . ARG A 1 105 ? 8.429 3.767 -9.573 1.00 96.25 105 ARG A CA 1
ATOM 839 C C . ARG A 1 105 ? 8.652 2.277 -9.315 1.00 96.25 105 ARG A C 1
ATOM 841 O O . ARG A 1 105 ? 9.772 1.873 -9.010 1.00 96.25 105 ARG A O 1
ATOM 848 N N . LEU A 1 106 ? 7.618 1.450 -9.469 1.00 96.69 106 LEU A N 1
ATOM 849 C CA . LEU A 1 106 ? 7.740 -0.001 -9.328 1.00 96.69 106 LEU A CA 1
ATOM 850 C C . LEU A 1 106 ? 8.769 -0.571 -10.318 1.00 96.69 106 LEU A C 1
ATOM 852 O O . LEU A 1 106 ? 9.630 -1.356 -9.928 1.00 96.69 106 LEU A O 1
ATOM 856 N N . VAL A 1 107 ? 8.719 -0.121 -11.575 1.00 96.31 107 VAL A N 1
ATOM 857 C CA . VAL A 1 107 ? 9.645 -0.538 -12.640 1.00 96.31 107 VAL A CA 1
ATOM 858 C C . VAL A 1 107 ? 11.050 0.019 -12.442 1.00 96.31 107 VAL A C 1
ATOM 860 O O . VAL A 1 107 ? 12.018 -0.690 -12.703 1.00 96.31 107 VAL A O 1
ATOM 863 N N . GLU A 1 108 ? 11.201 1.254 -11.962 1.00 94.25 108 GLU A N 1
ATOM 864 C CA . GLU A 1 108 ? 12.520 1.816 -11.651 1.00 94.25 108 GLU A CA 1
ATOM 865 C C . GLU A 1 108 ? 13.277 0.945 -10.651 1.00 94.25 108 GLU A C 1
ATOM 867 O O . GLU A 1 108 ? 14.440 0.611 -10.890 1.00 94.25 108 GLU A O 1
ATOM 872 N N . VAL A 1 109 ? 12.594 0.562 -9.569 1.00 94.38 109 VAL A N 1
ATOM 873 C CA . VAL A 1 109 ? 13.192 -0.164 -8.446 1.00 94.38 109 VAL A CA 1
ATOM 874 C C . VAL A 1 109 ? 13.369 -1.646 -8.766 1.00 94.38 109 VAL A C 1
ATOM 876 O O . VAL A 1 109 ? 14.435 -2.198 -8.513 1.00 94.38 109 VAL A O 1
ATOM 879 N N . LEU A 1 110 ? 12.353 -2.302 -9.334 1.00 94.88 110 LEU A N 1
ATOM 880 C CA . LEU A 1 110 ? 12.353 -3.760 -9.514 1.00 94.88 110 LEU A CA 1
ATOM 881 C C . LEU A 1 110 ? 12.741 -4.222 -10.926 1.00 94.88 110 LEU A C 1
ATOM 883 O O . LEU A 1 110 ? 13.080 -5.392 -11.116 1.00 94.88 110 LEU A O 1
ATOM 887 N N . GLY A 1 111 ? 12.690 -3.331 -11.918 1.00 94.44 111 GLY A N 1
ATOM 888 C CA . GLY A 1 111 ? 12.748 -3.681 -13.338 1.00 94.44 111 GLY A CA 1
ATOM 889 C C . GLY A 1 111 ? 11.412 -4.206 -13.879 1.00 94.44 111 GLY A C 1
ATOM 890 O O . GLY A 1 111 ? 10.503 -4.546 -13.122 1.00 94.44 111 GLY A O 1
ATOM 891 N N . LEU A 1 112 ? 11.291 -4.290 -15.209 1.00 94.25 112 LEU A N 1
ATOM 892 C CA . LEU A 1 112 ? 10.041 -4.662 -15.893 1.00 94.25 112 LEU A CA 1
ATOM 893 C C . LEU A 1 112 ? 9.501 -6.039 -15.481 1.00 94.25 112 LEU A C 1
ATOM 895 O O . LEU A 1 112 ? 8.329 -6.153 -15.139 1.00 94.25 112 LEU A O 1
ATOM 899 N N . ARG A 1 113 ? 10.354 -7.073 -15.479 1.00 93.50 113 ARG A N 1
ATOM 900 C CA . ARG A 1 113 ? 9.938 -8.456 -15.187 1.00 93.50 113 ARG A CA 1
ATOM 901 C C . ARG A 1 113 ? 9.405 -8.622 -13.763 1.00 93.50 113 ARG A C 1
ATOM 903 O O . ARG A 1 113 ? 8.358 -9.213 -13.558 1.00 93.50 113 ARG A O 1
ATOM 910 N N . ASN A 1 114 ? 10.109 -8.097 -12.766 1.00 95.12 114 ASN A N 1
ATOM 911 C CA . ASN A 1 114 ? 9.651 -8.224 -11.381 1.00 95.12 114 ASN A CA 1
ATOM 912 C C . ASN A 1 114 ? 8.441 -7.323 -11.110 1.00 95.12 114 ASN A C 1
ATOM 914 O O . ASN A 1 114 ? 7.550 -7.703 -10.357 1.00 95.12 114 ASN A O 1
ATOM 918 N N . ALA A 1 115 ? 8.370 -6.153 -11.751 1.00 96.06 115 ALA A N 1
ATOM 919 C CA . ALA A 1 115 ? 7.190 -5.304 -11.663 1.00 96.06 115 ALA A CA 1
ATOM 920 C C . ALA A 1 115 ? 5.947 -5.988 -12.255 1.00 96.06 115 ALA A C 1
ATOM 922 O O . ALA A 1 115 ? 4.863 -5.841 -11.690 1.00 96.06 115 ALA A O 1
ATOM 923 N N . SER A 1 116 ? 6.078 -6.753 -13.347 1.00 95.31 116 SER A N 1
ATOM 924 C CA . SER A 1 116 ? 4.943 -7.469 -13.946 1.00 95.31 116 SER A CA 1
ATOM 925 C C . SER A 1 116 ? 4.457 -8.631 -13.080 1.00 95.31 116 SER A C 1
ATOM 927 O O . SER A 1 116 ? 3.255 -8.859 -13.014 1.00 95.31 116 SER A O 1
ATOM 929 N N . LEU A 1 117 ? 5.333 -9.277 -12.302 1.00 95.44 117 LEU A N 1
ATOM 930 C CA . LEU A 1 117 ? 4.906 -10.245 -11.280 1.00 95.44 117 LEU A CA 1
ATOM 931 C C . LEU A 1 117 ? 4.053 -9.609 -10.168 1.00 95.44 117 LEU A C 1
ATOM 933 O O . LEU A 1 117 ? 3.254 -10.294 -9.538 1.00 95.44 117 LEU A O 1
ATOM 937 N N . VAL A 1 118 ? 4.212 -8.305 -9.920 1.00 94.94 118 VAL A N 1
ATOM 938 C CA . VAL A 1 118 ? 3.497 -7.581 -8.856 1.00 94.94 118 VAL A CA 1
ATOM 939 C C . VAL A 1 118 ? 2.215 -6.917 -9.366 1.00 94.94 118 VAL A C 1
ATOM 941 O O . VAL A 1 118 ? 1.183 -6.982 -8.702 1.00 94.94 118 VAL A O 1
ATOM 944 N N . ALA A 1 119 ? 2.267 -6.247 -10.519 1.00 95.56 119 ALA A N 1
ATOM 945 C CA . ALA A 1 119 ? 1.158 -5.447 -11.053 1.00 95.56 119 ALA A CA 1
ATOM 946 C C . ALA A 1 119 ? 0.471 -6.075 -12.284 1.00 95.56 119 ALA A C 1
ATOM 948 O O . ALA A 1 119 ? -0.530 -5.539 -12.769 1.00 95.56 119 ALA A O 1
ATOM 949 N N . GLY A 1 120 ? 0.984 -7.203 -12.780 1.00 94.62 120 GLY A N 1
ATOM 950 C CA . GLY A 1 120 ? 0.510 -7.896 -13.977 1.00 94.62 120 GLY A CA 1
ATOM 951 C C . GLY A 1 120 ? 0.936 -7.225 -15.285 1.00 94.62 120 GLY A C 1
ATOM 952 O O . GLY A 1 120 ? 1.740 -6.288 -15.314 1.00 94.62 120 GLY A O 1
ATOM 953 N N . ASP A 1 121 ? 0.317 -7.658 -16.385 1.00 94.50 121 ASP A N 1
ATOM 954 C CA . ASP A 1 121 ? 0.618 -7.205 -17.755 1.00 94.50 121 ASP A CA 1
ATOM 955 C C . ASP A 1 121 ? 0.398 -5.708 -17.994 1.00 94.50 121 ASP A C 1
ATOM 957 O O . ASP A 1 121 ? 0.805 -5.172 -19.025 1.00 94.50 121 ASP A O 1
ATOM 9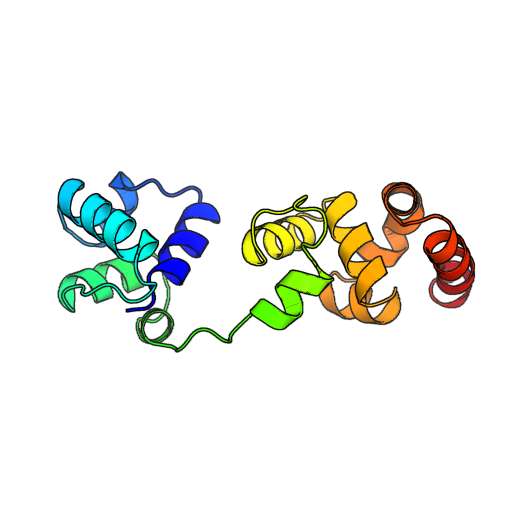61 N N . VAL A 1 122 ? -0.245 -5.007 -17.054 1.00 96.06 122 VAL A N 1
ATOM 962 C CA . VAL A 1 122 ? -0.405 -3.549 -17.119 1.00 96.06 122 VAL A CA 1
ATOM 963 C C . VAL A 1 122 ? 0.944 -2.835 -17.229 1.00 96.06 122 VAL A C 1
ATOM 965 O O . VAL A 1 122 ? 1.005 -1.763 -17.825 1.00 96.06 122 VAL A O 1
ATOM 968 N N . ILE A 1 123 ? 2.009 -3.438 -16.688 1.00 97.00 123 ILE A N 1
ATOM 969 C CA . ILE A 1 123 ? 3.381 -2.942 -16.803 1.00 97.00 123 ILE A CA 1
ATOM 970 C C . ILE A 1 123 ? 3.767 -2.807 -18.273 1.00 97.00 123 ILE A C 1
ATOM 972 O O . ILE A 1 123 ? 4.143 -1.729 -18.712 1.00 97.00 123 ILE A O 1
ATOM 976 N N . TYR A 1 124 ? 3.571 -3.846 -19.076 1.00 95.44 124 TYR A N 1
ATOM 977 C CA . TYR A 1 124 ? 3.907 -3.774 -20.494 1.00 95.44 124 TYR A CA 1
ATOM 978 C C . TYR A 1 124 ? 2.889 -2.942 -21.280 1.00 95.44 124 TYR A C 1
ATOM 980 O O . TYR A 1 124 ? 3.262 -2.012 -21.993 1.00 95.44 124 TYR A O 1
ATOM 988 N N . LYS A 1 125 ? 1.590 -3.199 -21.073 1.00 94.50 125 LYS A N 1
ATOM 989 C CA . LYS A 1 125 ? 0.498 -2.558 -21.829 1.00 94.50 125 LYS A CA 1
ATOM 990 C C . LYS A 1 125 ? 0.471 -1.036 -21.702 1.00 94.50 125 LYS A C 1
ATOM 992 O O . LYS A 1 125 ? 0.053 -0.363 -22.634 1.00 94.50 125 LYS A O 1
ATOM 997 N N . LYS A 1 126 ? 0.882 -0.491 -20.551 1.00 96.06 126 LYS A N 1
ATOM 998 C CA . LYS A 1 126 ? 0.894 0.960 -20.289 1.00 96.06 126 LYS A CA 1
ATOM 999 C C . LYS A 1 126 ? 2.291 1.570 -20.294 1.00 96.06 126 LYS A C 1
ATOM 1001 O O . LYS A 1 126 ? 2.450 2.713 -19.859 1.00 96.06 126 LYS A O 1
ATOM 1006 N N . PHE A 1 127 ? 3.311 0.842 -20.753 1.00 96.12 127 PHE A N 1
ATOM 1007 C CA . PHE A 1 127 ? 4.692 1.317 -20.694 1.00 96.12 127 PHE A CA 1
ATOM 1008 C C . PHE A 1 127 ? 4.878 2.658 -21.420 1.00 96.12 127 PHE A C 1
ATOM 1010 O O . PHE A 1 127 ? 5.517 3.563 -20.879 1.00 96.12 127 PHE A O 1
ATOM 1017 N N . SER A 1 128 ? 4.242 2.840 -22.584 1.00 95.38 128 SER A N 1
ATOM 1018 C CA . SER A 1 128 ? 4.217 4.110 -23.328 1.00 95.38 128 SER A CA 1
ATOM 1019 C C . SER A 1 128 ? 3.750 5.300 -22.487 1.00 95.38 128 SER A C 1
ATOM 1021 O O . SER A 1 128 ? 4.278 6.402 -22.633 1.00 95.38 128 SER A O 1
ATOM 1023 N N . ASP A 1 129 ? 2.800 5.070 -21.583 1.00 97.19 129 ASP A N 1
ATOM 1024 C CA . ASP A 1 129 ? 2.099 6.119 -20.847 1.00 97.19 129 ASP A CA 1
ATOM 1025 C C . ASP A 1 129 ? 2.891 6.565 -19.619 1.00 97.19 129 ASP A C 1
ATOM 1027 O O . ASP A 1 129 ? 2.937 7.756 -19.287 1.00 97.19 129 ASP A O 1
ATOM 1031 N N . TYR A 1 130 ? 3.515 5.607 -18.922 1.00 96.94 130 TYR A N 1
ATOM 1032 C CA . TYR A 1 130 ? 4.232 5.890 -17.682 1.00 96.94 130 TYR A CA 1
ATOM 1033 C C . TYR A 1 130 ? 5.741 6.055 -17.848 1.00 96.94 130 TYR A C 1
ATOM 1035 O O . TYR A 1 130 ? 6.375 6.598 -16.942 1.00 96.94 130 TYR A O 1
ATOM 1043 N N . LYS A 1 131 ? 6.349 5.650 -18.973 1.00 96.06 131 LYS A N 1
ATOM 1044 C CA . LYS A 1 131 ? 7.809 5.754 -19.159 1.00 96.06 131 LYS A CA 1
ATOM 1045 C C . LYS A 1 131 ? 8.343 7.173 -18.954 1.00 96.06 131 LYS A C 1
ATOM 1047 O O . LYS A 1 131 ? 9.470 7.336 -18.497 1.00 96.06 131 LYS A O 1
ATOM 1052 N N . LYS A 1 132 ? 7.518 8.202 -19.194 1.00 96.12 132 LYS A N 1
ATOM 1053 C CA . LYS A 1 132 ? 7.850 9.616 -18.944 1.00 96.12 132 LYS A CA 1
ATOM 1054 C C . LYS A 1 132 ? 8.189 9.944 -17.483 1.00 96.12 132 LYS A C 1
ATOM 1056 O O . LYS A 1 132 ? 8.884 10.924 -17.244 1.00 96.12 132 LYS A O 1
ATOM 1061 N N . PHE A 1 133 ? 7.732 9.128 -16.533 1.00 95.44 133 PHE A N 1
ATOM 1062 C CA . PHE A 1 133 ? 8.025 9.277 -15.104 1.00 95.44 133 PHE A CA 1
ATOM 1063 C C . PHE A 1 133 ? 9.302 8.535 -14.672 1.00 95.44 133 PHE A C 1
ATOM 1065 O O . PHE A 1 133 ? 9.731 8.691 -13.536 1.00 95.44 133 PHE A O 1
ATOM 1072 N N . ILE A 1 134 ? 9.913 7.739 -15.557 1.00 94.38 134 ILE A N 1
ATOM 1073 C CA . ILE A 1 134 ? 11.172 7.026 -15.300 1.00 94.38 134 ILE A CA 1
ATOM 1074 C C . ILE A 1 134 ? 12.352 7.936 -15.650 1.00 94.38 134 ILE A C 1
ATOM 1076 O O . ILE A 1 134 ? 12.325 8.604 -16.693 1.00 94.38 134 ILE A O 1
ATOM 1080 N N . LYS A 1 135 ? 13.408 7.924 -14.827 1.00 91.62 135 LYS A N 1
ATOM 1081 C CA . LYS A 1 135 ? 14.664 8.649 -15.090 1.00 91.62 135 LYS A CA 1
ATOM 1082 C C . LYS A 1 135 ? 15.232 8.327 -16.487 1.00 91.62 135 LYS A C 1
ATOM 1084 O O . LYS A 1 135 ? 15.236 7.156 -16.867 1.00 91.62 135 LYS A O 1
ATOM 1089 N N . PRO A 1 136 ? 15.767 9.313 -17.238 1.00 92.38 136 PRO A N 1
ATOM 1090 C CA . PRO A 1 136 ? 16.138 9.141 -18.649 1.00 92.38 136 PRO A CA 1
ATOM 1091 C C . PRO A 1 136 ? 17.032 7.929 -18.950 1.00 92.38 136 PRO A C 1
ATOM 1093 O O . PRO A 1 136 ? 16.691 7.121 -19.810 1.00 92.38 136 PRO A O 1
ATOM 1096 N N . VAL A 1 137 ? 18.119 7.745 -18.192 1.00 91.44 137 VAL A N 1
ATOM 1097 C CA . VAL A 1 137 ? 19.057 6.620 -18.386 1.00 91.44 137 VAL A CA 1
ATOM 1098 C C . VAL A 1 137 ? 18.356 5.274 -18.185 1.00 91.44 137 VAL A C 1
ATOM 1100 O O . VAL A 1 137 ? 18.489 4.355 -18.990 1.00 91.44 137 VAL A O 1
ATOM 1103 N N . ARG A 1 138 ? 17.548 5.160 -17.126 1.00 90.88 138 ARG A N 1
ATOM 1104 C CA . ARG A 1 138 ? 16.800 3.934 -16.828 1.00 90.88 138 ARG A CA 1
ATOM 1105 C C . ARG A 1 138 ? 15.705 3.685 -17.864 1.00 90.88 138 ARG A C 1
ATOM 1107 O O . ARG A 1 138 ? 15.466 2.539 -18.226 1.00 90.88 138 ARG A O 1
ATOM 1114 N N . ARG A 1 139 ? 15.062 4.741 -18.367 1.00 94.00 139 ARG A N 1
ATOM 1115 C CA . ARG A 1 139 ? 14.013 4.667 -19.390 1.00 94.00 139 ARG A CA 1
ATOM 1116 C C . ARG A 1 139 ? 14.526 4.031 -20.676 1.00 94.00 139 ARG A C 1
ATOM 1118 O O . ARG A 1 139 ? 13.884 3.104 -21.150 1.00 94.00 139 ARG A O 1
ATOM 1125 N N . GLN A 1 140 ? 15.678 4.478 -21.178 1.00 92.88 140 GLN A N 1
ATOM 1126 C CA . GLN A 1 140 ? 16.288 3.924 -22.393 1.00 92.88 140 GLN A CA 1
ATOM 1127 C C . GLN A 1 140 ? 16.546 2.417 -22.252 1.00 92.88 140 GLN A C 1
ATOM 1129 O O . GLN A 1 140 ? 16.182 1.637 -23.128 1.00 92.88 140 GLN A O 1
ATOM 1134 N N . GLN A 1 141 ? 17.086 1.985 -21.105 1.00 91.62 141 GLN A N 1
ATOM 1135 C CA . GLN A 1 141 ? 17.279 0.560 -20.812 1.00 91.62 141 GLN A CA 1
ATOM 1136 C C . GLN A 1 141 ? 15.952 -0.214 -20.813 1.00 91.62 141 GLN A C 1
ATOM 1138 O O . GLN A 1 141 ? 15.863 -1.304 -21.373 1.00 91.62 141 GLN A O 1
ATOM 1143 N N . MET A 1 142 ? 14.912 0.338 -20.179 1.00 92.50 142 MET A N 1
ATOM 1144 C CA . MET A 1 142 ? 13.604 -0.316 -20.111 1.00 92.50 142 MET A CA 1
ATOM 1145 C C . MET A 1 142 ? 12.894 -0.343 -21.470 1.00 92.50 142 MET A C 1
ATOM 1147 O O . MET A 1 142 ? 12.168 -1.292 -21.730 1.00 92.50 142 MET A O 1
ATOM 1151 N N . GLU A 1 143 ? 13.098 0.646 -22.343 1.00 93.44 143 GLU A N 1
ATOM 1152 C CA . GLU A 1 143 ? 12.522 0.662 -23.695 1.00 93.44 143 GLU A CA 1
ATOM 1153 C C . GLU A 1 143 ? 13.008 -0.524 -24.529 1.00 93.44 143 GLU A C 1
ATOM 1155 O O . GLU A 1 143 ? 12.182 -1.247 -25.085 1.00 93.44 143 GLU A O 1
ATOM 1160 N N . VAL A 1 144 ? 14.318 -0.784 -24.525 1.00 91.88 144 VAL A N 1
ATOM 1161 C CA . VAL A 1 144 ? 14.903 -1.951 -25.2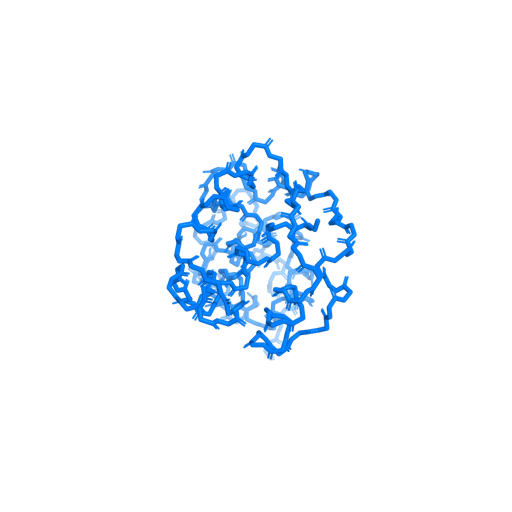03 1.00 91.88 144 VAL A CA 1
ATOM 1162 C C . VAL A 1 144 ? 14.356 -3.252 -24.611 1.00 91.88 144 VAL A C 1
ATOM 1164 O O . VAL A 1 144 ? 13.892 -4.130 -25.334 1.00 91.88 144 VAL A O 1
ATOM 1167 N N . LEU A 1 145 ? 14.348 -3.372 -23.280 1.00 89.94 145 LEU A N 1
ATOM 1168 C CA . LEU A 1 145 ? 13.853 -4.578 -22.612 1.00 89.94 145 LEU A CA 1
ATOM 1169 C C . LEU A 1 145 ? 12.358 -4.816 -22.850 1.00 89.94 145 LEU A C 1
ATOM 1171 O O . LEU A 1 145 ? 11.937 -5.964 -22.966 1.00 89.94 145 LEU A O 1
ATOM 1175 N N . CYS A 1 146 ? 11.548 -3.761 -22.924 1.00 89.06 146 CYS A N 1
ATOM 1176 C CA . CYS A 1 146 ? 10.115 -3.888 -23.162 1.00 89.06 146 CYS A CA 1
ATOM 1177 C C . CYS A 1 146 ? 9.826 -4.469 -24.551 1.00 89.06 146 CYS A C 1
ATOM 1179 O O . CYS A 1 146 ? 8.929 -5.294 -24.667 1.00 89.06 146 CYS A O 1
ATOM 1181 N N . GLN A 1 147 ? 10.601 -4.095 -25.575 1.00 88.94 147 GLN A N 1
ATOM 1182 C CA . GLN A 1 147 ? 10.462 -4.639 -26.934 1.00 88.94 147 GLN A CA 1
ATOM 1183 C C . GLN A 1 147 ? 10.788 -6.137 -27.006 1.00 88.94 147 GLN A C 1
ATOM 1185 O O . GLN A 1 147 ? 10.172 -6.868 -27.773 1.00 88.94 147 GLN A O 1
ATOM 1190 N N . ILE A 1 148 ? 11.747 -6.597 -26.196 1.00 88.62 148 ILE A N 1
ATOM 1191 C CA . ILE A 1 148 ? 12.153 -8.009 -26.147 1.00 88.62 148 ILE A CA 1
ATOM 1192 C C . ILE A 1 148 ? 11.135 -8.844 -25.363 1.00 88.62 148 ILE A C 1
ATOM 1194 O O . ILE A 1 148 ? 10.784 -9.945 -25.770 1.00 88.62 148 ILE A O 1
ATOM 1198 N N . LEU A 1 149 ? 10.686 -8.337 -24.211 1.00 84.00 149 LEU A N 1
ATOM 1199 C CA . LEU A 1 149 ? 9.842 -9.091 -23.277 1.00 84.00 149 LEU A CA 1
ATOM 1200 C C . LEU A 1 149 ? 8.354 -9.064 -23.633 1.00 84.00 149 LEU A C 1
ATOM 1202 O O . LEU A 1 149 ? 7.604 -9.901 -23.138 1.00 84.00 149 LEU A O 1
ATOM 1206 N N . TYR A 1 150 ? 7.924 -8.089 -24.429 1.00 78.88 150 TYR A N 1
ATOM 1207 C CA . TYR A 1 150 ? 6.534 -7.904 -24.813 1.00 78.88 150 TYR A CA 1
ATOM 1208 C C . TYR A 1 150 ? 6.431 -7.832 -26.334 1.00 78.88 150 TYR A C 1
ATOM 1210 O O . TYR A 1 150 ? 6.345 -6.754 -26.922 1.00 78.88 150 TYR A O 1
ATOM 1218 N N . GLN A 1 151 ? 6.476 -9.007 -26.959 1.00 63.50 151 GLN A N 1
ATOM 1219 C CA . GLN A 1 151 ? 6.028 -9.183 -28.334 1.00 63.50 151 GLN A CA 1
ATOM 1220 C C . GLN A 1 151 ? 4.517 -9.465 -28.291 1.00 63.50 151 GLN A C 1
ATOM 1222 O O . GLN A 1 151 ? 4.111 -10.328 -27.507 1.00 63.50 151 GLN A O 1
ATOM 1227 N N . PRO A 1 152 ? 3.688 -8.689 -29.013 1.00 57.38 152 PRO A N 1
ATOM 1228 C CA . PRO A 1 152 ? 2.248 -8.918 -29.070 1.00 57.38 152 PRO A CA 1
ATOM 1229 C C . PRO A 1 152 ? 1.898 -10.287 -29.661 1.00 57.38 152 PRO A C 1
ATOM 1231 O O . PRO A 1 152 ? 2.664 -10.777 -30.521 1.00 57.38 152 PRO A O 1
#

pLDDT: mean 91.37, std 5.85, range [57.38, 97.75]

Radius of gyration: 19.34 Å; chains: 1; bounding box: 38×24×54 Å